Protein AF-A0A7V6G8P0-F1 (afdb_monomer_lite)

Sequence (104 aa):
MKKLLIAIIAFLAISVATVEAQPRAIGARVGYGVEASYQHSIGNNMVSVDFGLPAFPGIEAAATYDWIFPITSWTEAGEWNWYAGVGAGGGYNWAHPLVIGYSI

pLDDT: mean 76.83, std 16.2, range [37.38, 95.12]

Foldseek 3Di:
DVVVVVVVVVVVVVVPPPDPPDQKDWDWDDDQWIKIKIKHDDPQKIKMKMWIQGNNQKIKIKMKIKHWAWDPPDDDDDTDTDIDIDMDMDMQGNVDRDDPDDDD

Structure (mmCIF, N/CA/C/O backbone):
data_AF-A0A7V6G8P0-F1
#
_entry.id   AF-A0A7V6G8P0-F1
#
loop_
_atom_site.group_PDB
_atom_site.id
_atom_site.type_symbol
_atom_site.label_atom_id
_atom_site.label_alt_id
_atom_site.label_comp_id
_atom_site.label_asym_id
_atom_site.label_entity_id
_atom_site.label_seq_id
_atom_site.pdbx_PDB_ins_code
_atom_site.Cartn_x
_atom_site.Cartn_y
_atom_site.Cartn_z
_atom_site.occupancy
_atom_site.B_iso_or_equiv
_atom_site.auth_seq_id
_atom_site.auth_comp_id
_atom_site.auth_asym_id
_atom_site.auth_atom_id
_atom_site.pdbx_PDB_model_num
ATOM 1 N N . MET A 1 1 ? 24.762 -5.106 17.802 1.00 55.78 1 MET A N 1
ATOM 2 C CA . MET A 1 1 ? 23.415 -5.726 17.809 1.00 55.78 1 MET A CA 1
ATOM 3 C C . MET A 1 1 ? 22.319 -4.755 18.249 1.00 55.78 1 MET A C 1
ATOM 5 O O . MET A 1 1 ? 21.411 -4.521 17.473 1.00 55.78 1 MET A O 1
ATOM 9 N N . LYS A 1 2 ? 22.430 -4.098 19.415 1.00 61.19 2 LYS A N 1
ATOM 10 C CA . LYS A 1 2 ? 21.396 -3.165 19.930 1.00 61.19 2 LYS A CA 1
ATOM 11 C C . LYS A 1 2 ? 21.107 -1.969 19.003 1.00 61.19 2 LYS A C 1
ATOM 13 O O . LYS A 1 2 ? 19.959 -1.636 18.760 1.00 61.19 2 LYS A O 1
ATOM 18 N N . LYS A 1 3 ? 22.157 -1.370 18.427 1.00 73.25 3 LYS A N 1
ATOM 19 C CA . LYS A 1 3 ? 22.051 -0.224 17.502 1.00 73.25 3 LYS A CA 1
ATOM 20 C C . LYS A 1 3 ? 21.3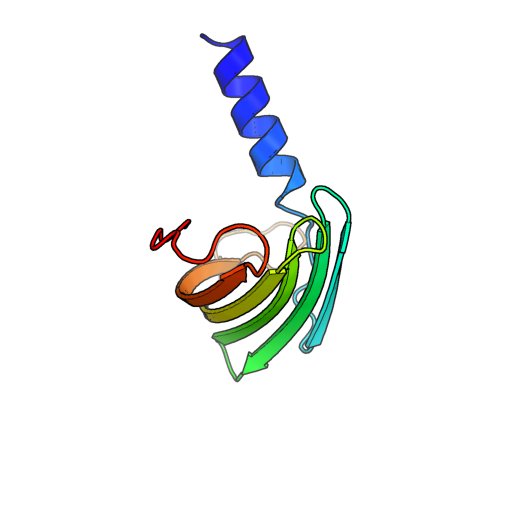84 -0.581 16.166 1.00 73.25 3 LYS A C 1
ATOM 22 O O . LYS A 1 3 ? 20.675 0.241 15.610 1.00 73.25 3 LYS A O 1
ATOM 27 N N . LEU A 1 4 ? 21.593 -1.811 15.688 1.00 82.69 4 LEU A N 1
ATOM 28 C CA . LEU A 1 4 ? 20.985 -2.318 14.454 1.00 82.69 4 LEU A CA 1
ATOM 29 C C . LEU A 1 4 ? 19.495 -2.608 14.666 1.00 82.69 4 LEU A C 1
ATOM 31 O O . LEU A 1 4 ? 18.682 -2.238 13.834 1.00 82.69 4 LEU A O 1
ATOM 35 N N . LEU A 1 5 ? 19.135 -3.166 15.826 1.00 83.62 5 LEU A N 1
ATOM 36 C CA . LEU A 1 5 ? 17.740 -3.337 16.230 1.00 83.62 5 LEU A CA 1
ATOM 37 C C . LEU A 1 5 ? 17.005 -1.986 16.316 1.00 83.62 5 LEU A C 1
ATOM 39 O O . LEU A 1 5 ? 15.919 -1.850 15.770 1.00 83.62 5 LEU A O 1
ATOM 43 N N . ILE A 1 6 ? 17.617 -0.973 16.942 1.00 84.00 6 ILE A N 1
ATOM 44 C CA . ILE A 1 6 ? 17.040 0.381 17.043 1.00 84.00 6 ILE A CA 1
ATOM 45 C C . ILE A 1 6 ? 16.890 1.021 15.659 1.00 84.00 6 ILE A C 1
ATOM 47 O O . ILE A 1 6 ? 15.868 1.639 15.393 1.00 84.00 6 ILE A O 1
ATOM 51 N N . ALA A 1 7 ? 17.872 0.851 14.770 1.00 77.44 7 ALA A N 1
ATOM 52 C CA . ALA A 1 7 ? 17.788 1.356 13.403 1.00 77.44 7 ALA A CA 1
ATOM 53 C C . 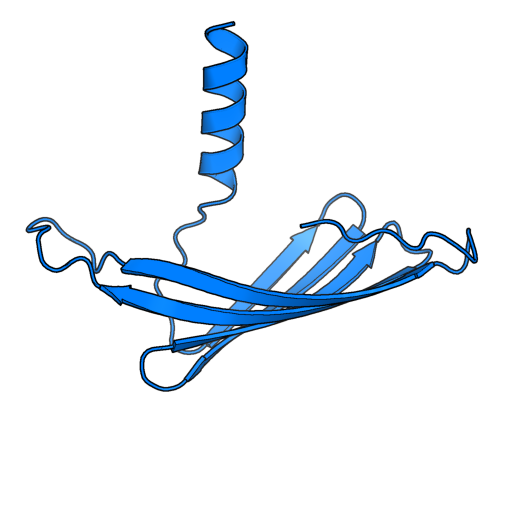ALA A 1 7 ? 16.667 0.674 12.603 1.00 77.44 7 ALA A C 1
ATOM 55 O O . ALA A 1 7 ? 15.925 1.363 11.917 1.00 77.44 7 ALA A O 1
ATOM 56 N N . ILE A 1 8 ? 16.497 -0.646 12.737 1.00 76.25 8 ILE A N 1
ATOM 57 C CA . ILE A 1 8 ? 15.399 -1.387 12.099 1.00 76.25 8 ILE A CA 1
ATOM 58 C C . ILE A 1 8 ? 14.046 -0.920 12.647 1.00 76.25 8 ILE A C 1
ATOM 60 O O . ILE A 1 8 ? 13.143 -0.640 11.869 1.00 76.25 8 ILE A O 1
ATOM 64 N N . ILE A 1 9 ? 13.912 -0.762 13.967 1.00 73.25 9 ILE A N 1
ATOM 65 C CA . ILE A 1 9 ? 12.671 -0.277 14.591 1.00 73.25 9 ILE A CA 1
ATOM 66 C C . ILE A 1 9 ? 12.365 1.166 14.169 1.00 73.25 9 ILE A C 1
ATOM 68 O O . ILE A 1 9 ? 11.220 1.477 13.866 1.00 73.25 9 ILE A O 1
ATOM 72 N N . ALA A 1 10 ? 13.372 2.039 14.098 1.00 67.94 10 ALA A N 1
ATOM 73 C CA . ALA A 1 10 ? 13.202 3.411 13.624 1.00 67.94 10 ALA A CA 1
ATOM 74 C C . ALA A 1 10 ? 12.811 3.462 12.138 1.00 67.94 10 ALA A C 1
ATOM 76 O O . ALA A 1 10 ? 11.968 4.268 11.758 1.00 67.94 10 ALA A O 1
ATOM 77 N N . PHE A 1 11 ? 13.377 2.583 11.306 1.00 60.41 11 PHE A N 1
ATOM 78 C CA . PHE A 1 11 ? 13.030 2.492 9.888 1.00 60.41 11 PHE A CA 1
ATOM 79 C C . PHE A 1 11 ? 11.598 1.976 9.686 1.00 60.41 11 PHE A C 1
ATOM 81 O O . PHE A 1 11 ? 10.848 2.539 8.895 1.00 60.41 11 PHE A O 1
ATOM 88 N N . LEU A 1 12 ? 11.185 0.973 10.469 1.00 56.84 12 LEU A N 1
ATOM 89 C CA . LEU A 1 12 ? 9.801 0.496 10.504 1.00 56.84 12 LEU A CA 1
ATOM 90 C C . LEU A 1 12 ? 8.844 1.585 11.016 1.00 56.84 12 LEU A C 1
ATOM 92 O O . LEU A 1 12 ? 7.778 1.771 10.442 1.00 56.84 12 LEU A O 1
ATOM 96 N N . ALA A 1 13 ? 9.232 2.372 12.022 1.00 52.16 13 ALA A N 1
ATOM 97 C CA . ALA A 1 13 ? 8.408 3.462 12.547 1.00 52.16 13 ALA A CA 1
ATOM 98 C C . ALA A 1 13 ? 8.168 4.591 11.525 1.00 52.16 13 ALA A C 1
ATOM 100 O O . ALA A 1 13 ? 7.088 5.169 11.514 1.00 52.16 13 ALA A O 1
ATOM 101 N N . ILE A 1 14 ? 9.126 4.874 10.631 1.00 50.38 14 ILE A N 1
ATOM 102 C CA . ILE A 1 14 ? 8.958 5.876 9.559 1.00 50.38 14 ILE A CA 1
ATOM 103 C C . ILE A 1 14 ? 7.964 5.393 8.485 1.00 50.38 14 ILE A C 1
ATOM 105 O O . ILE A 1 14 ? 7.318 6.216 7.842 1.00 50.38 14 ILE A O 1
ATOM 109 N N . SER A 1 15 ? 7.788 4.076 8.321 1.00 40.50 15 SER A N 1
ATOM 110 C CA . SER A 1 15 ? 6.752 3.515 7.437 1.00 40.50 15 SER A CA 1
ATOM 111 C C . SER A 1 15 ? 5.345 3.528 8.046 1.00 40.50 15 SER A C 1
ATOM 113 O O . SER A 1 15 ? 4.365 3.435 7.313 1.00 40.50 15 SER A O 1
ATOM 115 N N . VAL A 1 16 ? 5.227 3.730 9.364 1.00 42.28 16 VAL A N 1
ATOM 116 C CA . VAL A 1 16 ? 3.944 3.957 10.044 1.00 42.28 16 VAL A CA 1
ATOM 117 C C . VAL A 1 16 ? 3.637 5.454 10.017 1.00 42.28 16 VAL A C 1
ATOM 119 O O . VAL A 1 16 ? 3.575 6.127 11.044 1.00 42.28 16 VAL A O 1
ATOM 122 N N . ALA A 1 17 ? 3.469 6.013 8.819 1.00 38.97 17 ALA A N 1
ATOM 123 C CA . ALA A 1 17 ? 2.755 7.274 8.715 1.00 38.97 17 ALA A CA 1
ATOM 124 C C . ALA A 1 17 ? 1.315 6.992 9.152 1.00 38.97 17 ALA A C 1
ATOM 126 O O . ALA A 1 17 ? 0.593 6.241 8.499 1.00 38.97 17 ALA A O 1
ATOM 127 N N . THR A 1 18 ? 0.924 7.547 10.298 1.00 39.56 18 THR A N 1
ATOM 128 C CA . THR A 1 18 ? -0.451 7.551 10.791 1.00 39.56 18 THR A CA 1
ATOM 129 C C . THR A 1 18 ? -1.322 8.285 9.780 1.00 39.56 18 THR A C 1
ATOM 131 O O . THR A 1 18 ? -1.486 9.504 9.831 1.00 39.56 18 THR A O 1
ATOM 134 N N . VAL A 1 19 ? -1.845 7.536 8.819 1.00 42.91 19 VAL A N 1
ATOM 135 C CA . VAL A 1 19 ? -2.971 7.951 8.005 1.00 42.91 19 VAL A CA 1
ATOM 136 C C . VAL A 1 19 ? -4.171 7.713 8.907 1.00 42.91 19 VAL A C 1
ATOM 138 O O . VAL A 1 19 ? -4.546 6.570 9.152 1.00 42.91 19 VAL A O 1
ATOM 141 N N . GLU A 1 20 ? -4.723 8.793 9.469 1.00 44.88 20 GLU A N 1
ATOM 142 C CA . GLU A 1 20 ? -6.140 8.834 9.850 1.00 44.88 20 GLU A CA 1
ATOM 143 C C . GLU A 1 20 ? -6.899 7.987 8.830 1.00 44.88 20 GLU A C 1
ATOM 145 O O . GLU A 1 20 ? -6.748 8.255 7.636 1.00 44.88 20 GLU A O 1
ATOM 150 N N . ALA A 1 21 ? -7.606 6.937 9.259 1.00 54.06 21 ALA A N 1
ATOM 151 C CA . ALA A 1 21 ? -8.256 5.982 8.365 1.00 54.06 21 ALA A CA 1
ATOM 152 C C . ALA A 1 21 ? -9.414 6.671 7.625 1.00 54.06 21 ALA A C 1
ATOM 154 O O . ALA A 1 21 ? -10.592 6.484 7.916 1.00 54.06 21 ALA A O 1
ATOM 155 N N . GLN A 1 22 ? -9.071 7.540 6.679 1.00 62.22 22 GLN A N 1
ATOM 156 C CA . GLN A 1 22 ? -10.011 8.242 5.841 1.00 62.22 22 GLN A CA 1
ATOM 157 C C . GLN A 1 22 ? -10.682 7.189 4.953 1.00 62.22 22 GLN A C 1
ATOM 159 O O . GLN A 1 22 ? -10.002 6.286 4.454 1.00 62.22 22 GLN A O 1
ATOM 164 N N . PRO A 1 23 ? -11.993 7.305 4.673 1.00 73.75 23 PRO A N 1
ATOM 165 C CA . PRO A 1 23 ? -12.696 6.372 3.787 1.00 73.75 23 PRO A CA 1
ATOM 166 C C . PRO A 1 23 ? -12.030 6.225 2.409 1.00 73.75 23 PRO A C 1
ATOM 168 O O . PRO A 1 23 ? -12.271 5.261 1.675 1.00 73.75 23 PRO A O 1
ATOM 171 N N . ARG A 1 24 ? -11.225 7.224 2.030 1.00 85.19 24 ARG A N 1
ATOM 172 C CA . ARG A 1 24 ? -10.434 7.292 0.808 1.00 85.19 24 ARG A CA 1
ATOM 173 C C . ARG A 1 24 ? -9.127 8.006 1.137 1.00 85.19 24 ARG A C 1
ATOM 175 O O . ARG A 1 24 ? -9.173 9.092 1.711 1.00 85.19 24 ARG A O 1
ATOM 182 N N . ALA A 1 25 ? -7.998 7.444 0.731 1.00 84.88 25 ALA A N 1
ATOM 183 C CA . ALA A 1 25 ? -6.700 8.099 0.837 1.00 84.88 25 ALA A CA 1
ATOM 184 C C . ALA A 1 25 ? -5.955 8.007 -0.497 1.00 84.88 25 ALA A C 1
ATOM 186 O O . ALA A 1 25 ? -6.073 7.021 -1.222 1.00 84.88 25 ALA A O 1
ATOM 187 N N . ILE A 1 26 ? -5.214 9.063 -0.828 1.00 88.94 26 ILE A N 1
ATOM 188 C CA . ILE A 1 26 ? -4.291 9.096 -1.963 1.00 88.94 26 ILE A CA 1
ATOM 189 C C . ILE A 1 26 ? -2.903 9.336 -1.389 1.00 88.94 26 ILE A C 1
ATOM 191 O O . ILE A 1 26 ? -2.718 10.255 -0.588 1.00 88.94 26 ILE A O 1
ATOM 195 N N . GLY A 1 27 ? -1.946 8.520 -1.807 1.00 87.25 27 GLY A N 1
ATOM 196 C CA . GLY A 1 27 ? -0.546 8.648 -1.445 1.00 87.25 27 GLY A CA 1
ATOM 197 C C . GLY A 1 27 ? 0.340 8.781 -2.675 1.00 87.25 27 GLY A C 1
ATOM 198 O O . GLY A 1 27 ? -0.042 8.460 -3.801 1.00 87.25 27 GLY A O 1
ATOM 199 N N . ALA A 1 28 ? 1.548 9.283 -2.446 1.00 88.75 28 ALA A N 1
ATOM 200 C CA . ALA A 1 28 ? 2.612 9.272 -3.432 1.00 88.75 28 ALA A CA 1
ATOM 201 C C . ALA A 1 28 ? 3.951 9.034 -2.732 1.00 88.75 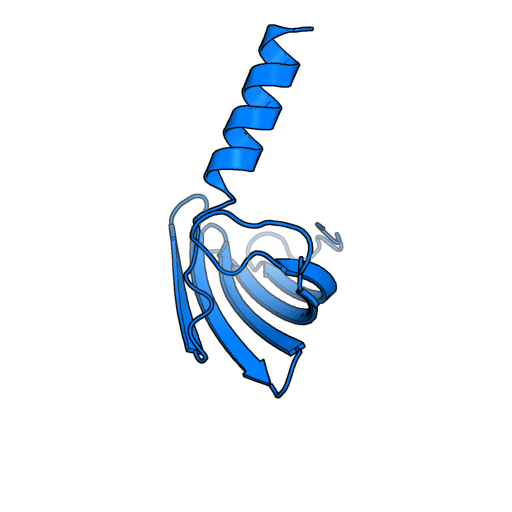28 ALA A C 1
ATOM 203 O O . ALA A 1 28 ? 4.185 9.549 -1.635 1.00 88.75 28 ALA A O 1
ATOM 204 N N . ARG A 1 29 ? 4.840 8.277 -3.375 1.00 85.50 29 ARG A N 1
ATOM 205 C CA . ARG A 1 29 ? 6.194 7.996 -2.888 1.00 85.50 29 ARG A CA 1
ATOM 206 C C . ARG A 1 29 ? 7.216 8.409 -3.937 1.00 85.50 29 ARG A C 1
ATOM 208 O O . ARG A 1 29 ? 7.028 8.178 -5.129 1.00 85.50 29 ARG A O 1
ATOM 215 N N . VAL A 1 30 ? 8.314 9.004 -3.478 1.00 84.00 30 VAL A N 1
ATOM 216 C CA . VAL A 1 30 ? 9.460 9.383 -4.313 1.00 84.00 30 VAL A CA 1
ATOM 217 C C . VAL A 1 30 ? 10.726 8.794 -3.697 1.00 84.00 30 VAL A C 1
ATOM 219 O O . VAL A 1 30 ? 10.921 8.873 -2.485 1.00 84.00 30 VAL A O 1
ATOM 222 N N . GLY A 1 31 ? 11.579 8.189 -4.522 1.00 85.38 31 GLY A N 1
ATOM 223 C CA . GLY A 1 31 ? 12.820 7.556 -4.076 1.00 85.38 31 GLY A CA 1
ATOM 224 C C . GLY A 1 31 ? 13.546 6.869 -5.227 1.00 85.38 31 GLY A C 1
ATOM 225 O O . GLY A 1 31 ? 13.996 7.533 -6.155 1.00 85.38 31 GLY A O 1
ATOM 226 N N . TYR A 1 32 ? 13.633 5.534 -5.184 1.00 76.44 32 TYR A N 1
ATOM 227 C CA . TYR A 1 32 ? 14.172 4.725 -6.290 1.00 76.44 32 TYR A CA 1
ATOM 228 C C . TYR A 1 32 ? 13.370 4.886 -7.594 1.00 76.44 32 TYR A C 1
ATOM 230 O O . TYR A 1 32 ? 13.886 4.632 -8.672 1.00 76.44 32 TYR A O 1
ATOM 238 N N . GLY A 1 33 ? 12.126 5.343 -7.504 1.00 87.00 33 GLY A N 1
ATOM 239 C CA . GLY A 1 33 ? 11.263 5.710 -8.617 1.00 87.00 33 GLY A CA 1
ATOM 240 C C . GLY A 1 33 ? 10.176 6.655 -8.122 1.00 87.00 33 GLY A C 1
ATOM 241 O O . GLY A 1 33 ? 10.348 7.331 -7.100 1.00 87.00 33 GLY A O 1
ATOM 242 N N . VAL A 1 34 ? 9.049 6.665 -8.823 1.00 90.12 34 VAL A N 1
ATOM 243 C CA . VAL A 1 34 ? 7.824 7.325 -8.359 1.00 90.12 34 VAL A CA 1
ATOM 244 C C . VAL A 1 34 ? 6.705 6.306 -8.244 1.00 90.12 34 VAL A C 1
ATOM 246 O O . VAL A 1 34 ? 6.580 5.441 -9.102 1.00 90.12 34 VAL A O 1
ATOM 249 N N . GLU A 1 35 ? 5.899 6.413 -7.198 1.00 90.69 35 GLU A N 1
ATOM 250 C CA . GLU A 1 35 ? 4.717 5.579 -6.988 1.00 90.69 35 GLU A CA 1
ATOM 251 C C . GLU A 1 35 ? 3.542 6.462 -6.581 1.00 90.69 35 GLU A C 1
ATOM 253 O O . GLU A 1 35 ? 3.716 7.431 -5.839 1.00 90.69 35 GLU A O 1
ATOM 258 N N . ALA A 1 36 ? 2.356 6.125 -7.068 1.00 91.50 36 ALA A N 1
ATOM 259 C CA . ALA A 1 36 ? 1.090 6.664 -6.609 1.00 91.50 36 ALA A CA 1
ATOM 260 C C . ALA A 1 36 ? 0.262 5.527 -6.009 1.00 91.50 36 ALA A C 1
ATOM 262 O O . ALA A 1 36 ? 0.195 4.441 -6.584 1.00 91.50 36 ALA A O 1
ATOM 263 N N . SER A 1 37 ? -0.389 5.800 -4.885 1.00 90.50 37 SER A N 1
ATOM 264 C CA . SER A 1 37 ? -1.235 4.841 -4.187 1.00 90.50 37 SER A CA 1
ATOM 265 C C . SER A 1 37 ? -2.635 5.395 -3.976 1.00 90.50 37 SER A C 1
ATOM 267 O O . SER A 1 37 ? -2.836 6.594 -3.757 1.00 90.50 37 SER A O 1
ATOM 269 N N . TYR A 1 38 ? -3.626 4.517 -4.060 1.00 90.75 38 TYR A N 1
ATOM 270 C CA . TYR A 1 38 ? -5.010 4.827 -3.748 1.00 90.75 38 TYR A CA 1
ATOM 271 C C . TYR A 1 38 ? -5.591 3.756 -2.843 1.00 90.75 38 TYR A C 1
ATOM 273 O O . TYR A 1 38 ? -5.640 2.580 -3.192 1.00 90.75 38 TYR A O 1
ATOM 281 N N . GLN A 1 39 ? -6.105 4.202 -1.708 1.00 90.06 39 GLN A N 1
ATOM 282 C CA . GLN A 1 39 ? -6.708 3.357 -0.699 1.00 90.06 39 GLN A CA 1
ATOM 283 C C . GLN A 1 39 ? -8.184 3.707 -0.546 1.00 90.06 39 GLN A C 1
ATOM 285 O O . GLN A 1 39 ? -8.569 4.880 -0.509 1.00 90.06 39 GLN A O 1
ATOM 290 N N . HIS A 1 40 ? -9.024 2.685 -0.435 1.00 89.88 40 HIS A N 1
ATOM 291 C CA . HIS A 1 40 ? -10.462 2.822 -0.282 1.00 89.88 40 HIS A CA 1
ATOM 292 C C . HIS A 1 40 ? -10.995 1.862 0.779 1.00 89.88 40 HIS A C 1
ATOM 294 O O . HIS A 1 40 ? -10.748 0.659 0.721 1.00 89.88 40 HIS A O 1
ATOM 300 N N . SER A 1 41 ? -11.759 2.393 1.730 1.00 88.38 41 SER A N 1
ATOM 301 C CA . SER A 1 41 ? -12.484 1.582 2.705 1.00 88.38 41 SER A CA 1
ATOM 302 C C . SER A 1 41 ? -13.724 0.951 2.063 1.00 88.38 41 SER A C 1
ATOM 304 O O . SER A 1 41 ? -14.496 1.628 1.382 1.00 88.38 41 SER A O 1
ATOM 306 N N . ILE A 1 42 ? -13.910 -0.352 2.278 1.00 86.88 42 ILE A N 1
ATOM 307 C CA . ILE A 1 42 ? -15.041 -1.148 1.796 1.00 86.88 42 ILE A CA 1
ATOM 308 C C . ILE A 1 42 ? -15.661 -1.868 2.999 1.00 86.88 42 ILE A C 1
ATOM 310 O O . ILE A 1 42 ? -15.212 -2.938 3.419 1.00 86.88 42 ILE A O 1
ATOM 314 N N . GLY A 1 43 ? -16.723 -1.281 3.555 1.00 85.50 43 GLY A N 1
ATOM 315 C CA . GLY A 1 43 ? -17.360 -1.784 4.773 1.00 85.50 43 GLY A CA 1
ATOM 316 C C . GLY A 1 43 ? -16.417 -1.675 5.973 1.00 85.50 43 GLY A C 1
ATOM 317 O O . GLY A 1 43 ? -15.983 -0.580 6.310 1.00 85.50 43 GLY A O 1
ATOM 318 N N . ASN A 1 44 ? -16.096 -2.813 6.593 1.00 84.62 44 ASN A N 1
ATOM 319 C CA . ASN A 1 44 ? -15.124 -2.903 7.691 1.00 84.62 44 ASN A CA 1
ATOM 320 C C . ASN A 1 44 ? -13.697 -3.226 7.217 1.00 84.62 44 ASN A C 1
ATOM 322 O O . ASN A 1 44 ? -12.809 -3.375 8.048 1.00 84.62 44 ASN A O 1
ATOM 326 N N . ASN A 1 45 ? -13.480 -3.380 5.912 1.00 87.75 45 ASN A N 1
ATOM 327 C CA . ASN A 1 45 ? -12.195 -3.763 5.331 1.00 87.75 45 ASN A CA 1
ATOM 328 C C . ASN A 1 45 ? -11.683 -2.657 4.408 1.00 87.75 45 ASN A C 1
ATOM 330 O O . ASN A 1 45 ? -12.336 -1.631 4.214 1.00 87.75 45 ASN A O 1
ATOM 334 N N . MET A 1 46 ? -10.515 -2.865 3.818 1.00 88.62 46 MET A N 1
ATOM 335 C CA . MET A 1 46 ? -9.842 -1.860 3.011 1.00 88.62 46 MET A CA 1
ATOM 336 C C . MET A 1 46 ? -9.198 -2.482 1.782 1.00 88.62 46 MET A C 1
ATOM 338 O O . MET A 1 46 ? -8.743 -3.620 1.815 1.00 88.62 46 MET A O 1
ATOM 342 N N . VAL A 1 47 ? -9.171 -1.727 0.689 1.00 91.44 47 VAL A N 1
ATOM 343 C CA . VAL A 1 47 ? -8.449 -2.083 -0.531 1.00 91.44 47 VAL A CA 1
ATOM 344 C C . VAL A 1 47 ? -7.446 -0.991 -0.844 1.00 91.44 47 VAL A C 1
ATOM 346 O O . VAL A 1 47 ? -7.811 0.186 -0.832 1.00 91.44 47 VAL A O 1
ATOM 349 N N . SER A 1 48 ? -6.217 -1.382 -1.162 1.00 90.06 48 SER A N 1
ATOM 350 C CA . SER A 1 48 ? -5.197 -0.485 -1.700 1.00 90.06 48 SER A CA 1
ATOM 351 C C . SER A 1 48 ? -4.817 -0.899 -3.112 1.00 90.06 48 SER A C 1
ATOM 353 O O . SER A 1 48 ? -4.820 -2.085 -3.448 1.00 90.06 48 SER A O 1
ATOM 355 N N . VAL A 1 49 ? -4.500 0.087 -3.941 1.00 93.00 49 VAL A N 1
ATOM 356 C CA . VAL A 1 49 ? -3.893 -0.100 -5.255 1.00 93.00 49 VAL A CA 1
ATOM 357 C C . VAL A 1 49 ? -2.707 0.838 -5.369 1.00 93.00 49 VAL A C 1
ATOM 359 O O . VAL A 1 49 ? -2.846 2.044 -5.170 1.00 93.00 49 VAL A O 1
ATOM 362 N N . ASP A 1 50 ? -1.572 0.281 -5.758 1.00 92.12 50 ASP A N 1
ATOM 363 C CA . ASP A 1 50 ? -0.315 0.986 -5.941 1.00 92.12 50 ASP A CA 1
ATOM 364 C C . ASP A 1 50 ? 0.115 0.879 -7.402 1.00 92.12 50 ASP A C 1
ATOM 366 O O . ASP A 1 50 ? -0.020 -0.173 -8.033 1.00 92.12 50 ASP A O 1
ATOM 370 N N . PHE A 1 51 ? 0.631 1.973 -7.951 1.00 95.12 51 PHE A N 1
ATOM 371 C CA . PHE A 1 51 ? 1.196 2.025 -9.292 1.00 95.12 51 PHE A CA 1
ATOM 372 C C . PHE A 1 51 ? 2.525 2.770 -9.272 1.00 95.12 51 PHE A C 1
ATOM 374 O O . PHE A 1 51 ? 2.592 3.915 -8.824 1.00 95.12 51 PHE A O 1
ATOM 381 N N . GLY A 1 52 ? 3.570 2.135 -9.798 1.00 92.88 52 GLY A N 1
ATOM 382 C CA . GLY A 1 52 ? 4.942 2.608 -9.707 1.00 92.88 52 GLY A CA 1
ATOM 383 C C . GLY A 1 52 ? 5.692 2.621 -11.035 1.00 92.88 52 GLY A C 1
ATOM 384 O O . GLY A 1 52 ? 5.416 1.856 -11.959 1.00 92.88 52 GLY A O 1
ATOM 385 N N . LEU A 1 53 ? 6.686 3.504 -11.099 1.00 92.25 53 LEU A N 1
ATOM 386 C CA . LEU A 1 53 ? 7.712 3.592 -12.134 1.00 92.25 53 LEU A CA 1
ATOM 387 C C . LEU A 1 53 ? 9.091 3.397 -11.475 1.00 92.25 53 LEU A C 1
ATOM 389 O O . LEU A 1 53 ? 9.781 4.385 -11.190 1.00 92.25 53 LEU A O 1
ATOM 393 N N . PRO A 1 54 ? 9.506 2.152 -11.186 1.00 87.50 54 PRO A N 1
ATOM 394 C CA . PRO A 1 54 ? 10.762 1.869 -10.495 1.00 87.50 54 PRO A CA 1
ATOM 395 C C . PRO A 1 54 ? 11.954 2.254 -11.375 1.00 87.50 54 PRO A C 1
ATOM 397 O O . PRO A 1 54 ? 12.078 1.761 -12.494 1.00 87.50 54 PRO A O 1
ATOM 400 N N . ALA A 1 55 ? 12.815 3.158 -10.891 1.00 85.62 55 ALA A N 1
ATOM 401 C CA . ALA A 1 55 ? 13.985 3.730 -11.578 1.00 85.62 55 ALA A CA 1
ATOM 402 C C . ALA A 1 55 ? 13.750 4.319 -12.980 1.00 85.62 55 ALA A C 1
ATOM 404 O O . ALA A 1 55 ? 14.715 4.729 -13.625 1.00 85.62 55 ALA A O 1
ATOM 405 N N . PHE A 1 56 ? 12.497 4.366 -13.444 1.00 86.00 56 PHE A N 1
ATOM 406 C CA . PHE A 1 56 ? 12.030 4.727 -14.786 1.00 86.00 56 PHE A CA 1
ATOM 407 C C . PHE A 1 56 ? 12.188 3.712 -15.950 1.00 86.00 56 PHE A C 1
ATOM 409 O O . PHE A 1 56 ? 11.513 3.940 -16.955 1.00 86.00 56 PHE A O 1
ATOM 416 N N . PRO A 1 57 ? 12.941 2.582 -15.898 1.00 89.00 57 PRO A N 1
ATOM 417 C CA . PRO A 1 57 ? 12.905 1.567 -16.949 1.00 89.00 57 PRO A CA 1
ATOM 418 C C . PRO A 1 57 ? 11.898 0.444 -16.663 1.00 89.00 57 PRO A C 1
ATOM 420 O O . PRO A 1 57 ? 12.032 -0.636 -17.238 1.00 89.00 57 PRO A O 1
ATOM 423 N N . GLY A 1 58 ? 10.900 0.654 -15.806 1.00 88.06 58 GLY A N 1
ATOM 424 C CA . GLY A 1 58 ? 9.809 -0.299 -15.638 1.00 88.06 58 GLY A CA 1
ATOM 425 C C . GLY A 1 58 ? 8.494 0.334 -15.210 1.00 88.06 58 GLY A C 1
ATOM 426 O O . GLY A 1 58 ? 8.438 1.515 -14.868 1.00 88.06 58 GLY A O 1
ATOM 427 N N . ILE A 1 59 ? 7.451 -0.492 -15.222 1.00 93.19 59 ILE A N 1
ATOM 428 C CA . ILE A 1 59 ? 6.184 -0.244 -14.534 1.00 93.19 59 ILE A CA 1
ATOM 429 C C . ILE A 1 59 ? 5.945 -1.349 -13.516 1.00 93.19 59 ILE A C 1
ATOM 431 O O . ILE A 1 59 ? 6.312 -2.501 -13.751 1.00 93.19 59 ILE A O 1
ATOM 435 N N . GLU A 1 60 ? 5.275 -1.019 -12.428 1.00 92.12 60 GLU A N 1
ATOM 436 C CA . GLU A 1 60 ? 4.775 -1.994 -11.468 1.00 92.12 60 GLU A CA 1
ATOM 437 C C . GLU A 1 60 ? 3.402 -1.582 -10.958 1.00 92.12 60 GLU A C 1
ATOM 439 O O . GLU A 1 60 ? 3.046 -0.403 -10.950 1.00 92.12 60 GLU A O 1
ATOM 444 N N . ALA A 1 61 ? 2.613 -2.573 -10.572 1.00 93.75 61 ALA A N 1
ATOM 445 C CA . ALA A 1 61 ? 1.344 -2.357 -9.916 1.00 93.75 61 ALA A CA 1
ATOM 446 C C . ALA A 1 61 ? 1.117 -3.442 -8.870 1.00 93.75 61 ALA A C 1
ATOM 448 O O . ALA A 1 61 ? 1.458 -4.608 -9.088 1.00 93.75 61 ALA A O 1
ATOM 449 N N . ALA A 1 62 ? 0.501 -3.066 -7.759 1.00 91.81 62 ALA A N 1
ATOM 450 C CA . ALA A 1 62 ? 0.079 -3.989 -6.722 1.00 91.81 62 ALA A CA 1
ATOM 451 C C . ALA A 1 62 ? -1.326 -3.633 -6.248 1.00 91.81 62 ALA A C 1
ATOM 453 O O . ALA A 1 62 ? -1.768 -2.491 -6.357 1.00 91.81 62 ALA A O 1
ATOM 454 N N . ALA A 1 63 ? -2.039 -4.631 -5.746 1.00 91.56 63 ALA A N 1
ATOM 455 C CA . ALA A 1 63 ? -3.294 -4.424 -5.052 1.00 91.56 63 ALA A CA 1
ATOM 456 C C . ALA A 1 63 ? -3.331 -5.283 -3.791 1.00 91.56 63 ALA A C 1
ATOM 458 O O . ALA A 1 63 ? -2.921 -6.449 -3.817 1.00 91.56 63 ALA A O 1
ATOM 459 N N . THR A 1 64 ? -3.850 -4.713 -2.707 1.00 89.38 64 THR A N 1
ATOM 460 C CA . THR A 1 64 ? -4.025 -5.393 -1.422 1.00 89.38 64 THR A CA 1
ATOM 461 C C . THR A 1 64 ? -5.473 -5.331 -0.968 1.00 89.38 64 THR A C 1
ATOM 463 O O . THR A 1 64 ? -6.214 -4.395 -1.275 1.00 89.38 64 THR A O 1
ATOM 466 N N . TYR A 1 65 ? -5.878 -6.366 -0.242 1.00 89.50 65 TYR A N 1
ATOM 467 C CA . TYR A 1 65 ? -7.112 -6.411 0.519 1.00 89.50 65 TYR A CA 1
ATOM 468 C C . TYR A 1 65 ? -6.764 -6.647 1.981 1.00 89.50 65 TYR A C 1
ATOM 470 O O . TYR A 1 65 ? -6.210 -7.694 2.321 1.00 89.50 65 TYR A O 1
ATOM 478 N N . ASP A 1 66 ? -7.126 -5.696 2.831 1.00 86.94 66 ASP A N 1
ATOM 479 C CA . ASP A 1 66 ? -6.769 -5.668 4.240 1.00 86.94 66 ASP A CA 1
ATOM 480 C C . ASP A 1 66 ? -8.022 -5.775 5.116 1.00 86.94 66 ASP A C 1
ATOM 482 O O . ASP A 1 66 ? -8.968 -4.986 5.017 1.00 86.94 66 ASP A O 1
ATOM 486 N N . TRP A 1 67 ? -8.023 -6.772 5.998 1.00 86.88 67 TRP A N 1
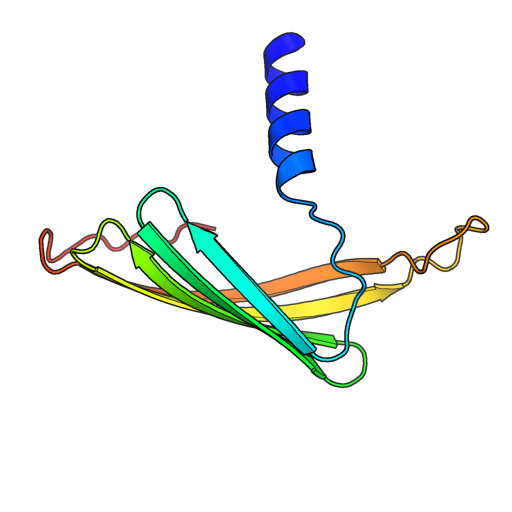ATOM 487 C CA . TRP A 1 67 ? -8.962 -6.909 7.103 1.00 86.88 67 TRP A CA 1
ATOM 488 C C . TRP A 1 67 ? -8.542 -6.000 8.256 1.00 86.88 67 TRP A C 1
ATOM 490 O O . TRP A 1 67 ? -7.385 -6.023 8.683 1.00 86.88 67 TRP A O 1
ATOM 500 N N . ILE A 1 68 ? -9.499 -5.233 8.782 1.00 86.38 68 ILE A N 1
ATOM 501 C CA . ILE A 1 68 ? -9.289 -4.312 9.902 1.00 86.38 68 ILE A CA 1
ATOM 502 C C . ILE A 1 68 ? -9.821 -4.952 11.186 1.00 86.38 68 ILE A C 1
ATOM 504 O O . ILE A 1 68 ? -10.979 -5.365 11.259 1.00 86.38 68 ILE A O 1
ATOM 508 N N . PHE A 1 69 ? -8.986 -4.997 12.221 1.00 83.44 69 PHE A N 1
ATOM 509 C CA . PHE A 1 69 ? -9.325 -5.514 13.544 1.00 83.44 69 PHE A CA 1
ATOM 510 C C . PHE A 1 69 ? -9.232 -4.385 14.579 1.00 83.44 69 PHE A C 1
ATOM 512 O O . PHE A 1 69 ? -8.124 -4.019 14.985 1.00 83.44 69 PHE A O 1
ATOM 519 N N . PRO A 1 70 ? -10.370 -3.832 15.030 1.00 83.44 70 PRO A N 1
ATOM 520 C CA . PRO A 1 70 ? -10.372 -2.743 15.996 1.00 83.44 70 PRO A CA 1
ATOM 521 C C . PRO A 1 70 ? -9.806 -3.150 17.351 1.00 83.44 70 PRO A C 1
ATOM 523 O O . PRO A 1 70 ? -10.150 -4.198 17.903 1.00 83.44 70 PRO A O 1
ATOM 526 N N . ILE A 1 71 ? -8.963 -2.291 17.916 1.00 82.38 71 ILE A N 1
ATOM 527 C CA . ILE A 1 71 ? -8.442 -2.438 19.271 1.00 82.38 71 ILE A CA 1
ATOM 528 C C . ILE A 1 71 ? -9.390 -1.707 20.215 1.00 82.38 71 ILE A C 1
ATOM 530 O O . ILE A 1 71 ? -9.289 -0.505 20.435 1.00 82.38 71 ILE A O 1
ATOM 534 N N . THR A 1 72 ? -10.318 -2.451 20.807 1.00 78.25 72 THR A N 1
ATOM 535 C CA . THR A 1 72 ? -11.342 -1.887 21.701 1.00 78.25 72 THR A CA 1
ATOM 536 C C . THR A 1 72 ? -10.872 -1.729 23.147 1.00 78.25 72 THR A C 1
ATOM 538 O O . THR A 1 72 ? -11.592 -1.180 23.974 1.00 78.25 72 THR A O 1
ATOM 541 N N . SER A 1 73 ? -9.696 -2.261 23.492 1.00 78.62 73 SER A N 1
ATOM 542 C CA . SER A 1 73 ? -9.180 -2.286 24.865 1.00 78.62 73 SER A CA 1
ATOM 543 C C . SER A 1 73 ? -8.375 -1.044 25.252 1.00 78.62 73 SER A C 1
ATOM 545 O O . SER A 1 73 ? -7.921 -0.960 26.391 1.00 78.62 73 SER A O 1
ATOM 547 N N . TRP A 1 74 ? -8.125 -0.119 24.323 1.00 77.19 74 TRP A N 1
ATOM 548 C CA . TRP A 1 74 ? -7.333 1.087 24.581 1.00 77.19 74 TRP A CA 1
ATOM 549 C C . TRP A 1 74 ? -8.272 2.252 24.903 1.00 77.19 74 TRP A C 1
ATOM 551 O O . TRP A 1 74 ? -9.230 2.502 24.181 1.00 77.19 74 TRP A O 1
ATOM 561 N N . THR A 1 75 ? -8.020 2.934 26.022 1.00 62.78 75 THR A N 1
ATOM 562 C CA . THR A 1 75 ? -8.895 3.987 26.573 1.00 62.78 75 THR A CA 1
ATOM 563 C C . THR A 1 75 ? -8.391 5.411 26.316 1.00 62.78 75 THR A C 1
ATOM 565 O O . THR A 1 75 ? -9.017 6.368 26.766 1.00 62.78 75 THR A O 1
ATOM 568 N N . GLU A 1 76 ? -7.252 5.568 25.640 1.00 67.00 76 GLU A N 1
ATOM 569 C CA . GLU A 1 76 ? -6.648 6.866 25.307 1.00 67.00 76 GLU A CA 1
ATOM 570 C C . GLU A 1 76 ? -7.009 7.317 23.881 1.00 67.00 76 GLU A C 1
ATOM 572 O O . GLU A 1 76 ? -7.537 6.543 23.087 1.00 67.00 76 GLU A O 1
ATOM 577 N N . ALA A 1 77 ? -6.768 8.593 23.567 1.00 52.66 77 ALA A N 1
ATOM 578 C CA . ALA A 1 77 ? -7.263 9.240 22.352 1.00 52.66 77 ALA A CA 1
ATOM 579 C C . ALA A 1 77 ? -6.731 8.601 21.049 1.00 52.66 77 ALA A C 1
ATOM 581 O O . ALA A 1 77 ? -5.521 8.525 20.835 1.00 52.66 77 ALA A O 1
ATOM 582 N N . GLY A 1 78 ? -7.661 8.215 20.168 1.00 61.59 78 GLY A N 1
ATOM 583 C CA . GLY A 1 78 ? -7.424 7.648 18.834 1.00 61.59 78 GLY A CA 1
ATOM 584 C C . GLY A 1 78 ? -8.135 6.303 18.640 1.00 61.59 78 GLY A C 1
ATOM 585 O O . GLY A 1 78 ? -8.179 5.487 19.557 1.00 61.59 78 GLY A O 1
ATOM 586 N N . GLU A 1 79 ? -8.699 6.055 17.454 1.00 69.12 79 GLU A N 1
ATOM 587 C CA . GLU A 1 79 ? -9.191 4.723 17.078 1.00 69.12 79 GLU A CA 1
ATOM 588 C C . GLU A 1 79 ? -8.020 3.893 16.543 1.00 69.12 79 GLU A C 1
ATOM 590 O O . GLU A 1 79 ? -7.470 4.171 15.477 1.00 69.12 79 GLU A O 1
ATOM 595 N N . TRP A 1 80 ? -7.606 2.885 17.310 1.00 75.31 80 TRP A N 1
ATOM 596 C CA . TRP A 1 80 ? -6.495 2.012 16.947 1.00 75.31 80 TRP A CA 1
ATOM 597 C C . TRP A 1 80 ? -7.011 0.724 16.320 1.00 75.31 80 TRP A C 1
ATOM 599 O O . TRP A 1 80 ? -7.919 0.088 16.851 1.00 75.31 80 TRP A O 1
ATOM 609 N N . ASN A 1 81 ? -6.384 0.296 15.227 1.00 80.62 81 ASN A N 1
ATOM 610 C CA . ASN A 1 81 ? -6.739 -0.930 14.524 1.00 80.62 81 ASN A CA 1
ATOM 611 C C . ASN A 1 81 ? -5.477 -1.734 14.191 1.00 80.62 81 ASN A C 1
ATOM 613 O O . ASN A 1 81 ? -4.452 -1.162 13.815 1.00 80.62 81 ASN A O 1
ATOM 617 N N . TRP A 1 82 ? -5.567 -3.060 14.276 1.00 80.31 82 TRP A N 1
ATOM 618 C CA . TRP A 1 82 ? -4.649 -3.953 13.572 1.00 80.31 82 TRP A CA 1
ATOM 619 C C . TRP A 1 82 ? -5.140 -4.169 12.146 1.00 80.31 82 TRP A C 1
ATOM 621 O O . TRP A 1 82 ? -6.343 -4.195 11.895 1.00 80.31 82 TRP A O 1
ATOM 631 N N . TYR A 1 83 ? -4.206 -4.385 11.230 1.00 79.56 83 TYR A N 1
ATOM 632 C CA . TYR A 1 83 ? -4.499 -4.685 9.836 1.00 79.56 83 TYR A CA 1
ATOM 633 C C . TYR A 1 83 ? -3.747 -5.952 9.450 1.00 79.56 83 TYR A C 1
ATOM 635 O O . TYR A 1 83 ? -2.574 -6.113 9.792 1.00 79.56 83 TYR A O 1
ATOM 643 N N . ALA A 1 84 ? -4.423 -6.859 8.759 1.00 83.88 84 ALA A N 1
ATOM 644 C CA . ALA A 1 84 ? -3.784 -7.983 8.091 1.00 83.88 84 ALA A CA 1
ATOM 645 C C . ALA A 1 84 ? -4.440 -8.149 6.731 1.00 83.88 84 ALA A C 1
ATOM 647 O O . ALA A 1 84 ? -5.651 -7.988 6.626 1.00 83.88 84 ALA A O 1
ATOM 648 N N . GLY A 1 85 ? -3.675 -8.507 5.711 1.00 82.69 85 GLY A N 1
ATOM 649 C CA . GLY A 1 85 ? -4.208 -8.567 4.364 1.00 82.69 85 GLY A CA 1
ATOM 650 C C . GLY A 1 85 ? -3.462 -9.514 3.458 1.00 82.69 85 GLY A C 1
ATOM 651 O O . GLY A 1 85 ? -2.442 -10.107 3.815 1.00 82.69 85 GLY A O 1
ATOM 652 N N . VAL A 1 86 ? -4.023 -9.663 2.269 1.00 88.44 86 VAL A N 1
ATOM 653 C CA . VAL A 1 86 ? -3.416 -10.382 1.157 1.00 88.44 86 VAL A CA 1
ATOM 654 C C . VAL A 1 86 ? -3.246 -9.424 -0.003 1.00 88.44 86 VAL A C 1
ATOM 656 O O . VAL A 1 86 ? -4.084 -8.556 -0.237 1.00 88.44 86 VAL A O 1
ATOM 659 N N . GLY A 1 87 ? -2.165 -9.600 -0.747 1.00 87.75 87 GLY A N 1
ATOM 660 C CA . GLY A 1 87 ? -1.866 -8.761 -1.888 1.00 87.75 87 GLY A CA 1
ATOM 661 C C . GLY A 1 87 ? -1.245 -9.550 -3.017 1.00 87.75 87 GLY A C 1
ATOM 662 O O . GLY A 1 87 ? -0.664 -10.619 -2.818 1.00 87.75 87 GLY A O 1
ATOM 663 N N . ALA A 1 88 ? -1.381 -9.002 -4.213 1.00 89.44 88 ALA A N 1
ATOM 664 C CA . ALA A 1 88 ? -0.671 -9.464 -5.386 1.00 89.44 88 ALA A CA 1
ATOM 665 C C . ALA A 1 88 ? -0.204 -8.255 -6.187 1.00 89.44 88 ALA A C 1
ATOM 667 O O . ALA A 1 88 ? -0.900 -7.244 -6.285 1.00 89.44 88 ALA A O 1
ATOM 668 N N . GLY A 1 89 ? 0.975 -8.382 -6.779 1.00 89.38 89 GLY A N 1
ATOM 669 C CA . GLY A 1 89 ? 1.549 -7.354 -7.622 1.00 89.38 89 GLY A CA 1
ATOM 670 C C . GLY A 1 89 ? 2.399 -7.957 -8.721 1.00 89.38 89 GLY A C 1
ATOM 671 O O . GLY A 1 89 ? 2.767 -9.133 -8.686 1.00 89.38 89 GLY A O 1
ATOM 672 N N . GLY A 1 90 ? 2.677 -7.139 -9.721 1.00 89.31 90 GLY A N 1
ATOM 673 C CA . GLY A 1 90 ? 3.490 -7.508 -10.861 1.00 89.31 90 GLY A CA 1
ATOM 674 C C . GLY A 1 90 ? 4.057 -6.273 -11.534 1.00 89.31 90 GLY A C 1
ATOM 675 O O . GLY A 1 90 ? 3.496 -5.181 -11.457 1.00 89.31 90 GLY A O 1
ATOM 676 N N . GLY A 1 91 ? 5.177 -6.460 -12.214 1.00 90.88 91 GLY A N 1
ATOM 677 C CA . GLY A 1 91 ? 5.841 -5.387 -12.926 1.00 90.88 91 GLY A CA 1
ATOM 678 C C . GLY A 1 91 ? 6.580 -5.897 -14.144 1.00 90.88 91 GLY A C 1
ATOM 679 O O . GLY A 1 91 ? 6.802 -7.096 -14.318 1.00 90.88 91 GLY A O 1
ATOM 680 N N . TYR A 1 92 ? 6.945 -4.958 -15.002 1.00 87.88 92 TYR A N 1
ATOM 681 C CA . TYR A 1 92 ? 7.729 -5.216 -16.191 1.00 87.88 92 TYR A CA 1
ATOM 682 C C . TYR A 1 92 ? 8.860 -4.204 -16.279 1.00 87.88 92 TYR A C 1
ATOM 684 O O . TYR A 1 92 ? 8.627 -3.002 -16.177 1.00 87.88 92 TYR A O 1
ATOM 692 N N . ASN A 1 93 ? 10.077 -4.695 -16.502 1.00 87.75 93 ASN A N 1
ATOM 693 C CA . ASN A 1 93 ? 11.262 -3.870 -16.681 1.00 87.75 93 ASN A CA 1
ATOM 694 C C . ASN A 1 93 ? 11.782 -4.014 -18.118 1.00 87.75 93 ASN A C 1
ATOM 696 O O . ASN A 1 93 ? 12.102 -5.113 -18.569 1.00 87.75 93 ASN A O 1
ATOM 700 N N . TRP A 1 94 ? 11.872 -2.898 -18.840 1.00 82.38 94 TRP A N 1
ATOM 701 C CA . TRP A 1 94 ? 12.325 -2.865 -20.233 1.00 82.38 94 TRP A CA 1
ATOM 702 C C . TRP A 1 94 ? 13.852 -2.957 -20.368 1.00 82.38 94 TRP A C 1
ATOM 704 O O . TRP A 1 94 ? 14.335 -3.346 -21.428 1.00 82.38 94 TRP A O 1
ATOM 714 N N . ALA A 1 95 ? 14.619 -2.619 -19.325 1.00 75.44 95 ALA A N 1
ATOM 715 C CA . ALA A 1 95 ? 16.083 -2.699 -19.338 1.00 75.44 95 ALA A CA 1
ATOM 716 C C . ALA A 1 95 ? 16.612 -4.115 -19.036 1.00 75.44 95 ALA A C 1
ATOM 718 O O . ALA A 1 95 ? 17.696 -4.475 -19.494 1.00 75.44 95 ALA A O 1
ATOM 719 N N .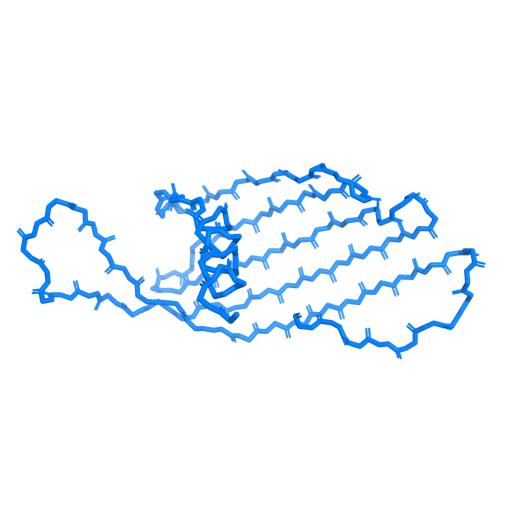 HIS A 1 96 ? 15.841 -4.934 -18.313 1.00 64.25 96 HIS A N 1
ATOM 720 C CA . HIS A 1 96 ? 16.171 -6.325 -17.989 1.00 64.25 96 HIS A CA 1
ATOM 721 C C . HIS A 1 96 ? 14.936 -7.232 -18.178 1.00 64.25 96 HIS A C 1
ATOM 723 O O . HIS A 1 96 ? 14.137 -7.350 -17.250 1.00 64.25 96 HIS A O 1
ATOM 729 N N . PRO A 1 97 ? 14.773 -7.918 -19.332 1.00 53.69 97 PRO A N 1
ATOM 730 C CA . PRO A 1 97 ? 13.525 -8.610 -19.692 1.00 53.69 97 PRO A CA 1
ATOM 731 C C . PRO A 1 97 ? 13.118 -9.814 -18.820 1.00 53.69 97 PRO A C 1
ATOM 733 O O . PRO A 1 97 ? 12.100 -10.433 -19.109 1.00 53.69 97 PRO A O 1
ATOM 736 N N . LEU A 1 98 ? 13.881 -10.187 -17.785 1.00 54.72 98 LEU A N 1
ATOM 737 C CA . LEU A 1 98 ? 13.559 -11.298 -16.884 1.00 54.72 98 LEU A CA 1
ATOM 738 C C . LEU A 1 98 ? 14.121 -11.054 -15.476 1.00 54.72 98 LEU A C 1
ATOM 740 O O . LEU A 1 98 ? 15.277 -11.369 -15.199 1.00 54.72 98 LEU A O 1
ATOM 744 N N . VAL A 1 99 ? 13.275 -10.576 -14.563 1.00 50.25 99 VAL A N 1
ATOM 745 C CA . VAL A 1 99 ? 13.428 -10.834 -13.124 1.00 50.25 99 VAL A CA 1
ATOM 746 C C . VAL A 1 99 ? 12.070 -11.299 -12.607 1.00 50.25 99 VAL A C 1
ATOM 748 O O . VAL A 1 99 ? 11.181 -10.498 -12.341 1.00 50.25 99 VAL A O 1
ATOM 751 N N . ILE A 1 100 ? 11.890 -12.617 -12.519 1.00 51.16 100 ILE A N 1
ATOM 752 C CA . ILE A 1 100 ? 10.771 -13.224 -11.795 1.00 51.16 100 ILE A CA 1
ATOM 753 C C . ILE A 1 100 ? 11.194 -13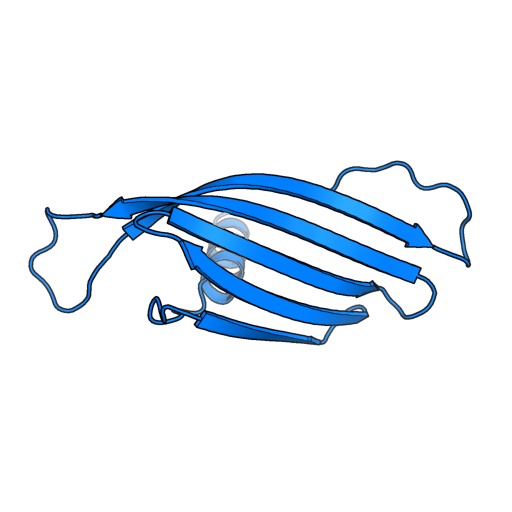.221 -10.326 1.00 51.16 100 ILE A C 1
ATOM 755 O O . ILE A 1 100 ? 12.056 -14.004 -9.930 1.00 51.16 100 ILE A O 1
ATOM 759 N N . GLY A 1 101 ? 10.645 -12.310 -9.532 1.00 49.94 101 GLY A N 1
ATOM 760 C CA . GLY A 1 101 ? 10.958 -12.216 -8.112 1.00 49.94 101 GLY A CA 1
ATOM 761 C C . GLY A 1 101 ? 9.873 -11.454 -7.377 1.00 49.94 101 GLY A C 1
ATOM 762 O O . GLY A 1 101 ? 9.744 -10.247 -7.547 1.00 49.94 101 GLY A O 1
ATOM 763 N N . TYR A 1 102 ? 9.091 -12.179 -6.580 1.00 51.91 102 TYR A N 1
ATOM 764 C CA . TYR A 1 102 ? 8.207 -11.597 -5.581 1.00 51.91 102 TYR A CA 1
ATOM 765 C C . TYR A 1 102 ? 9.061 -10.836 -4.561 1.00 51.91 102 TYR A C 1
ATOM 767 O O . TYR A 1 102 ? 9.966 -11.431 -3.975 1.00 51.91 102 TYR A O 1
ATOM 775 N N . SER A 1 103 ? 8.748 -9.566 -4.322 1.00 42.00 103 SER A N 1
ATOM 776 C CA . SER A 1 103 ? 9.142 -8.888 -3.088 1.00 42.00 103 SER A CA 1
ATOM 777 C C . SER A 1 103 ? 7.877 -8.573 -2.307 1.00 42.00 103 SER A C 1
ATOM 779 O O . SER A 1 103 ? 6.984 -7.897 -2.814 1.00 42.00 103 SER A O 1
ATOM 781 N N . ILE A 1 104 ? 7.816 -9.172 -1.118 1.00 37.38 104 ILE A N 1
ATOM 782 C CA . ILE A 1 104 ? 6.894 -8.863 -0.022 1.00 37.38 104 ILE A CA 1
ATOM 783 C C . ILE A 1 104 ? 7.381 -7.574 0.640 1.00 37.38 104 ILE A C 1
ATOM 785 O O . ILE A 1 104 ? 8.624 -7.435 0.756 1.00 37.38 104 ILE A O 1
#

Secondary structure (DSSP, 8-state):
-HHHHHHHHHHHHHH-------SEEEEEEESSEEEEEEEEEETTEEEEEEEEEETSSEEEEEEEEEEEEE-TT--SSS--EEEEEEEEEEEEESSSS-------

Radius of gyration: 16.62 Å; chains: 1; bounding box: 41×23×47 Å